Protein AF-A0A833W3N9-F1 (afdb_monomer_lite)

Foldseek 3Di:
DDPVVQFDPVRVPDDDDPLVVVVVVVVVDPPDDDPDDPKDDLVPPPDQKDWDADPVGDIDIAGDPRVSLVPTDDPQQDDVVVQVVVVVVCCVPPNDPDPPDGHGDDPDDVRVVVVVCNGRDDPPDDDDDD

Structure (mmCIF, N/CA/C/O backbone):
data_AF-A0A833W3N9-F1
#
_entry.id   AF-A0A833W3N9-F1
#
loop_
_atom_site.group_PDB
_atom_site.id
_atom_site.type_symbol
_atom_site.label_atom_id
_atom_site.label_alt_id
_at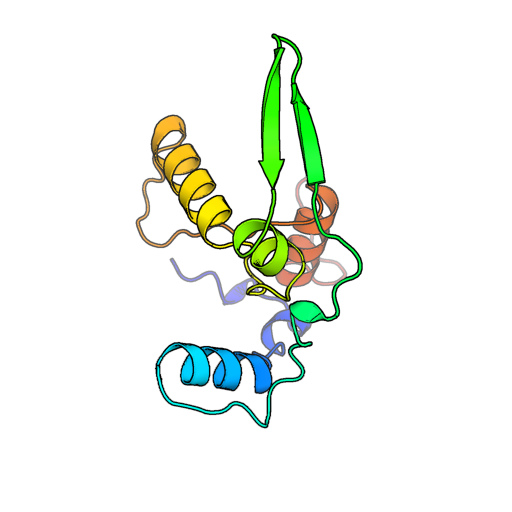om_site.label_comp_id
_atom_site.label_asym_id
_atom_site.label_entity_id
_atom_site.label_seq_id
_atom_site.pdbx_PDB_ins_code
_atom_site.Cartn_x
_atom_site.Cartn_y
_atom_site.Cartn_z
_atom_site.occupancy
_atom_site.B_iso_or_equiv
_atom_site.auth_seq_id
_atom_site.auth_comp_id
_atom_site.auth_asym_id
_atom_site.auth_atom_id
_atom_site.pdbx_PDB_model_num
ATOM 1 N N . MET A 1 1 ? 1.085 4.730 -22.757 1.00 83.19 1 MET A N 1
ATOM 2 C CA . MET A 1 1 ? 2.409 4.326 -23.295 1.00 83.19 1 MET A CA 1
ATOM 3 C C . MET A 1 1 ? 2.657 2.894 -22.848 1.00 83.19 1 MET A C 1
ATOM 5 O O . MET A 1 1 ? 2.212 2.562 -21.758 1.00 83.19 1 MET A O 1
ATOM 9 N N . ASP A 1 2 ? 3.280 2.046 -23.665 1.00 89.38 2 ASP A N 1
ATOM 10 C CA . ASP A 1 2 ? 3.555 0.654 -23.283 1.00 89.38 2 ASP A CA 1
ATOM 11 C C . ASP A 1 2 ? 4.989 0.524 -22.748 1.00 89.38 2 ASP A C 1
ATOM 13 O O . ASP A 1 2 ? 5.946 0.787 -23.471 1.00 89.38 2 ASP A O 1
ATOM 17 N N . PHE A 1 3 ? 5.121 0.151 -21.473 1.00 91.44 3 PHE A N 1
ATOM 18 C CA . PHE A 1 3 ? 6.404 -0.070 -20.797 1.00 91.44 3 PHE A CA 1
ATOM 19 C C . PHE A 1 3 ? 6.684 -1.555 -20.522 1.00 91.44 3 PHE A C 1
ATOM 21 O O . PHE A 1 3 ? 7.633 -1.883 -19.812 1.00 91.44 3 PHE A O 1
ATOM 28 N N . THR A 1 4 ? 5.873 -2.472 -21.058 1.00 92.94 4 THR A N 1
ATOM 29 C CA . THR A 1 4 ? 5.992 -3.913 -20.776 1.00 92.94 4 THR A CA 1
ATOM 30 C C . THR A 1 4 ? 7.335 -4.500 -21.201 1.00 92.94 4 THR A C 1
ATOM 32 O O . THR A 1 4 ? 7.804 -5.452 -20.582 1.00 92.94 4 THR A O 1
ATOM 35 N N . THR A 1 5 ? 7.999 -3.895 -22.187 1.00 94.00 5 THR A N 1
ATOM 36 C CA . THR A 1 5 ? 9.342 -4.278 -22.645 1.00 94.00 5 THR A CA 1
ATOM 37 C C . THR A 1 5 ? 10.427 -4.096 -21.586 1.00 94.00 5 THR A C 1
ATOM 39 O O . THR A 1 5 ? 11.470 -4.730 -21.695 1.00 94.00 5 THR A O 1
ATOM 42 N N . PHE A 1 6 ? 10.200 -3.244 -20.579 1.00 95.00 6 PHE A N 1
ATOM 43 C CA . PHE A 1 6 ? 11.142 -3.002 -19.480 1.00 95.00 6 PHE A CA 1
ATOM 44 C C . PHE A 1 6 ? 10.895 -3.905 -18.268 1.00 95.00 6 PHE A C 1
ATOM 46 O O . PHE A 1 6 ? 11.649 -3.846 -17.306 1.00 95.00 6 PHE A O 1
ATOM 53 N N . ILE A 1 7 ? 9.839 -4.726 -18.277 1.00 97.06 7 ILE A N 1
ATOM 54 C CA . ILE A 1 7 ? 9.537 -5.614 -17.153 1.00 97.06 7 ILE A CA 1
ATOM 55 C C . ILE A 1 7 ? 10.485 -6.818 -17.178 1.00 97.06 7 ILE A C 1
ATOM 57 O O . ILE A 1 7 ? 10.579 -7.529 -18.180 1.00 97.06 7 ILE A O 1
ATOM 61 N N . THR A 1 8 ? 11.132 -7.097 -16.046 1.00 97.88 8 THR A N 1
ATOM 62 C CA . THR A 1 8 ? 12.071 -8.218 -15.898 1.00 97.88 8 THR A CA 1
ATOM 63 C C . THR A 1 8 ? 11.412 -9.576 -16.136 1.00 97.88 8 THR A C 1
ATOM 65 O O . THR A 1 8 ? 10.194 -9.778 -15.996 1.00 97.88 8 THR A O 1
ATOM 68 N N . LYS A 1 9 ? 12.231 -10.592 -16.426 1.00 96.19 9 LYS A N 1
ATOM 69 C CA . LYS A 1 9 ? 11.759 -11.979 -16.557 1.00 96.19 9 LYS A CA 1
ATOM 70 C C . LYS A 1 9 ? 11.127 -12.478 -15.262 1.00 96.19 9 LYS A C 1
ATOM 72 O O . LYS A 1 9 ? 10.226 -13.311 -15.309 1.00 96.19 9 LYS A O 1
ATOM 77 N N . ILE A 1 10 ? 11.620 -12.040 -14.104 1.00 95.12 10 ILE A N 1
ATOM 78 C CA . ILE A 1 10 ? 11.073 -12.442 -12.802 1.00 95.12 10 ILE A CA 1
ATOM 79 C C . ILE A 1 10 ? 9.709 -11.791 -12.582 1.00 95.12 10 ILE A C 1
ATOM 81 O O . ILE A 1 10 ? 8.747 -12.499 -12.273 1.00 95.12 10 ILE A O 1
ATOM 85 N N . ALA A 1 11 ? 9.601 -10.477 -12.787 1.00 96.62 11 ALA A N 1
ATOM 86 C CA . ALA A 1 11 ? 8.356 -9.752 -12.573 1.00 96.62 11 ALA A CA 1
ATOM 87 C C . ALA A 1 11 ? 7.248 -10.196 -13.539 1.00 96.62 11 ALA A C 1
ATOM 89 O O . ALA A 1 11 ? 6.122 -10.430 -13.099 1.00 96.62 11 ALA A O 1
ATOM 90 N N . SER A 1 12 ? 7.571 -10.433 -14.814 1.00 96.31 12 SER A N 1
ATOM 91 C CA . SER A 1 12 ? 6.608 -10.909 -15.825 1.00 96.31 12 SER A CA 1
ATOM 92 C C . SER A 1 12 ? 6.001 -12.286 -15.522 1.00 96.31 12 SER A C 1
ATOM 94 O O . SER A 1 12 ? 4.914 -12.604 -16.002 1.00 96.31 12 SER A O 1
ATOM 96 N N . ARG A 1 13 ? 6.654 -13.111 -14.691 1.00 96.38 13 ARG A N 1
ATOM 97 C CA . ARG A 1 13 ? 6.111 -14.411 -14.255 1.00 96.38 13 ARG A CA 1
ATOM 98 C C . ARG A 1 13 ? 5.162 -14.311 -13.062 1.00 96.38 13 ARG A C 1
ATOM 100 O O . ARG A 1 13 ? 4.498 -15.302 -12.745 1.00 96.38 13 ARG A O 1
ATOM 107 N N . ARG A 1 14 ? 5.099 -13.167 -12.373 1.00 95.00 14 ARG A N 1
ATOM 108 C CA . ARG A 1 14 ? 4.224 -12.982 -11.206 1.00 95.00 14 ARG A CA 1
ATOM 109 C C . ARG A 1 14 ? 2.759 -13.040 -11.656 1.00 95.00 14 ARG A C 1
ATOM 111 O O . ARG A 1 14 ? 2.371 -12.441 -12.652 1.00 95.00 14 ARG A O 1
ATOM 118 N N . LYS A 1 15 ? 1.931 -13.769 -10.905 1.00 93.75 15 LYS A N 1
ATOM 119 C CA . LYS A 1 15 ? 0.485 -13.896 -11.145 1.00 93.75 15 LYS A CA 1
ATOM 120 C C . LYS A 1 15 ? -0.286 -13.467 -9.908 1.00 93.75 15 LYS A C 1
ATOM 122 O O . LYS A 1 15 ? 0.177 -13.660 -8.784 1.00 93.75 15 LYS A O 1
ATOM 127 N N . SER A 1 16 ? -1.479 -12.915 -10.105 1.00 90.31 16 SER A N 1
ATOM 128 C CA . SER A 1 16 ? -2.379 -12.605 -8.995 1.00 90.31 16 SER A CA 1
ATOM 129 C C . SER A 1 16 ? -2.752 -13.878 -8.232 1.00 90.31 16 SER A C 1
ATOM 131 O O . SER A 1 16 ? -3.056 -14.910 -8.829 1.00 90.31 16 SER A O 1
ATOM 133 N N . GLY A 1 17 ? -2.756 -13.802 -6.901 1.00 89.44 17 GLY A N 1
ATOM 134 C CA . GLY A 1 17 ? -3.162 -14.927 -6.061 1.00 89.44 17 GLY A CA 1
ATOM 135 C C . GLY A 1 17 ? -4.650 -15.242 -6.221 1.00 89.44 17 GLY A C 1
ATOM 136 O O . GLY A 1 17 ? -5.490 -14.344 -6.150 1.00 89.44 17 GLY A O 1
ATOM 137 N N . ILE A 1 18 ? -4.993 -16.522 -6.375 1.00 91.06 18 ILE A N 1
ATOM 138 C CA . ILE A 1 18 ? -6.381 -16.967 -6.582 1.00 91.06 18 ILE A CA 1
ATOM 139 C C . ILE A 1 18 ? -7.320 -16.526 -5.448 1.00 91.06 18 ILE A C 1
ATOM 141 O O . ILE A 1 18 ? -8.424 -16.052 -5.711 1.00 91.06 18 ILE A O 1
ATOM 145 N N . LEU A 1 19 ? -6.848 -16.550 -4.198 1.00 90.88 19 LEU A N 1
ATOM 146 C CA . LEU A 1 19 ? -7.614 -16.102 -3.031 1.00 90.88 19 LEU A CA 1
ATOM 147 C C . LEU A 1 19 ? -7.984 -14.614 -3.104 1.00 90.88 19 LEU A C 1
ATOM 149 O O . LEU A 1 19 ? -9.051 -14.224 -2.647 1.00 90.88 19 LEU A O 1
ATOM 153 N N . ARG A 1 20 ? -7.160 -13.770 -3.743 1.00 88.06 20 ARG A N 1
ATOM 154 C CA . ARG A 1 20 ? -7.505 -12.353 -3.958 1.00 88.06 20 ARG A CA 1
ATOM 155 C C . ARG A 1 20 ? -8.669 -12.203 -4.930 1.00 88.06 20 ARG A C 1
ATOM 157 O O . ARG A 1 20 ? -9.537 -11.362 -4.709 1.00 88.06 20 ARG A O 1
ATOM 164 N N . SER A 1 21 ? -8.722 -13.045 -5.963 1.00 87.62 21 SER A N 1
ATOM 165 C CA . SER A 1 21 ? -9.861 -13.069 -6.885 1.00 87.62 21 SER A CA 1
ATOM 166 C C . SER A 1 21 ? -11.151 -13.500 -6.175 1.00 87.62 21 SER A C 1
ATOM 168 O O . SER A 1 21 ? -12.206 -12.914 -6.408 1.00 87.62 21 SER A O 1
ATOM 170 N N . TYR A 1 22 ? -11.062 -14.461 -5.250 1.00 89.69 22 TYR A N 1
ATOM 171 C CA . TYR A 1 22 ? -12.205 -14.924 -4.461 1.00 89.69 22 TYR A CA 1
ATOM 172 C C . TYR A 1 22 ? -12.655 -13.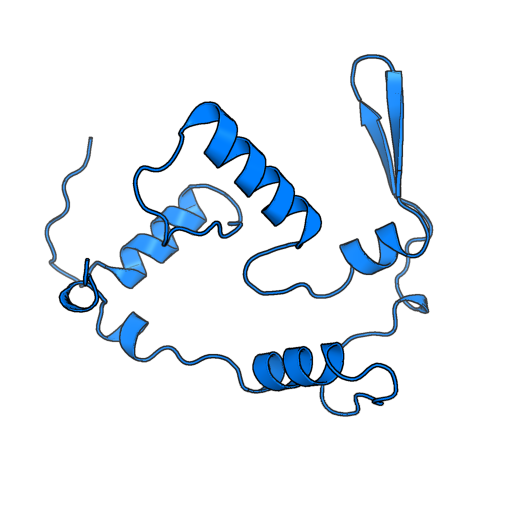892 -3.433 1.00 89.69 22 TYR A C 1
ATOM 174 O O . TYR A 1 22 ? -13.852 -13.661 -3.305 1.00 89.69 22 TYR A O 1
ATOM 182 N N . ALA A 1 23 ? -11.724 -13.222 -2.752 1.00 88.25 23 ALA A N 1
ATOM 183 C CA . ALA A 1 23 ? -12.033 -12.115 -1.851 1.00 88.25 23 ALA A CA 1
ATOM 184 C C . ALA A 1 23 ? -12.776 -10.977 -2.570 1.00 88.25 23 ALA A C 1
ATOM 186 O O . ALA A 1 23 ? -13.758 -10.464 -2.039 1.00 88.25 23 ALA A O 1
ATOM 187 N N . LYS A 1 24 ? -12.371 -10.632 -3.802 1.00 87.19 24 LYS A N 1
ATOM 188 C CA . LYS A 1 24 ? -13.087 -9.644 -4.623 1.00 87.19 24 LYS A CA 1
ATOM 189 C C . LYS A 1 24 ? -14.512 -10.101 -4.947 1.00 87.19 24 LYS A C 1
ATOM 191 O O . LYS A 1 24 ? -15.455 -9.370 -4.669 1.00 87.19 24 LYS A O 1
ATOM 196 N N . LYS A 1 25 ? -14.674 -11.324 -5.464 1.00 87.25 25 LYS A N 1
ATOM 197 C CA . LYS A 1 25 ? -16.003 -11.887 -5.766 1.00 87.25 25 LYS A CA 1
ATOM 198 C C . LYS A 1 25 ? -16.897 -11.936 -4.530 1.00 87.25 25 LYS A C 1
ATOM 200 O O . LYS A 1 25 ? -18.077 -11.630 -4.620 1.00 87.25 25 LYS A O 1
ATOM 205 N N . PHE A 1 26 ? -16.344 -12.297 -3.375 1.00 87.75 26 PHE A N 1
ATOM 206 C CA . PHE A 1 26 ? -17.072 -12.294 -2.111 1.00 87.75 26 PHE A CA 1
ATOM 207 C C . PHE A 1 26 ? -17.564 -10.888 -1.744 1.00 87.75 26 PHE A C 1
ATOM 209 O O . PHE A 1 26 ? -18.744 -10.721 -1.455 1.00 87.75 26 PHE A O 1
ATOM 216 N N . ALA A 1 27 ? -16.699 -9.872 -1.831 1.00 85.19 27 ALA A N 1
ATOM 217 C CA . ALA A 1 27 ? -17.067 -8.485 -1.536 1.00 85.19 27 ALA A CA 1
ATOM 218 C C . ALA A 1 27 ? -18.184 -7.938 -2.451 1.00 85.19 27 ALA A C 1
ATOM 220 O O . ALA A 1 27 ? -18.930 -7.049 -2.047 1.00 85.19 27 ALA A O 1
ATOM 221 N N . GLU A 1 28 ? -18.326 -8.478 -3.664 1.00 88.94 28 GLU A N 1
ATOM 222 C CA . GLU A 1 28 ? -19.389 -8.116 -4.613 1.00 88.94 28 GLU A CA 1
ATOM 223 C C . GLU A 1 28 ? -20.762 -8.736 -4.258 1.00 88.94 28 GLU A C 1
ATOM 225 O O . GLU A 1 28 ? -21.789 -8.259 -4.741 1.00 88.94 28 GLU A O 1
ATOM 230 N N . HIS A 1 29 ? -20.821 -9.757 -3.389 1.00 90.00 29 HIS A N 1
ATOM 231 C CA . HIS A 1 29 ? -22.049 -10.499 -3.068 1.00 90.00 29 HIS A CA 1
ATOM 232 C C . HIS A 1 29 ? -22.437 -10.361 -1.587 1.00 90.00 29 HIS A C 1
ATOM 234 O O . HIS A 1 29 ? -21.951 -11.092 -0.728 1.00 90.00 29 HIS A O 1
ATOM 240 N N . LYS A 1 30 ? -23.398 -9.476 -1.289 1.00 82.94 30 LYS A N 1
ATOM 241 C CA . LYS A 1 30 ? -23.793 -9.100 0.088 1.00 82.94 30 LYS A CA 1
ATOM 242 C C . LYS A 1 30 ? -24.254 -10.251 0.998 1.00 82.94 30 LYS A C 1
ATOM 244 O O . LYS A 1 30 ? -24.105 -10.140 2.207 1.00 82.94 30 LYS A O 1
ATOM 249 N N . ASN A 1 31 ? -24.800 -11.330 0.433 1.00 89.50 31 ASN A N 1
ATOM 250 C CA . ASN A 1 31 ? -25.346 -12.468 1.192 1.00 89.50 31 ASN A CA 1
ATOM 251 C C . ASN A 1 31 ? -24.486 -13.736 1.076 1.00 89.50 31 ASN A C 1
ATOM 253 O O . ASN A 1 31 ? -24.923 -14.817 1.468 1.00 89.50 31 ASN A O 1
ATOM 257 N N . ALA A 1 32 ? -23.294 -13.641 0.483 1.00 88.00 32 ALA A N 1
ATOM 258 C CA . ALA A 1 32 ? -22.401 -14.784 0.387 1.00 88.00 32 ALA A CA 1
ATOM 259 C C . ALA A 1 32 ? -21.812 -15.126 1.764 1.00 88.00 32 ALA A C 1
ATOM 261 O O . ALA A 1 32 ? -21.570 -14.246 2.587 1.00 88.00 32 ALA A O 1
ATOM 262 N N . ILE A 1 33 ? -21.523 -16.407 1.991 1.00 87.62 33 ILE A N 1
ATOM 263 C CA . ILE A 1 33 ? -20.717 -16.874 3.122 1.00 87.62 33 ILE A CA 1
ATOM 264 C C . ILE A 1 33 ? -19.371 -17.322 2.555 1.00 87.62 33 ILE A C 1
ATOM 266 O O . ILE A 1 33 ? -19.310 -18.207 1.701 1.00 87.62 33 ILE A O 1
ATOM 270 N N . SER A 1 34 ? -18.281 -16.700 3.004 1.00 85.25 34 SER A N 1
ATOM 271 C CA . SER A 1 34 ? -16.936 -17.100 2.591 1.00 85.25 34 SER A CA 1
ATOM 272 C C . SER A 1 34 ? -16.456 -18.277 3.436 1.00 85.25 34 SER A C 1
ATOM 274 O O . SER A 1 34 ? -16.101 -18.095 4.595 1.00 85.25 34 SER A O 1
ATOM 276 N N . LEU A 1 35 ? -16.362 -19.459 2.824 1.00 89.75 35 LEU A N 1
ATOM 277 C CA . LEU A 1 35 ? -15.687 -20.636 3.398 1.00 89.75 35 LEU A CA 1
ATOM 278 C C . LEU A 1 35 ? -14.267 -20.843 2.841 1.00 89.75 35 LEU A C 1
ATOM 280 O O . LEU A 1 35 ? -13.594 -21.803 3.196 1.00 89.75 35 LEU A O 1
ATOM 284 N N . ALA A 1 36 ? -13.824 -19.965 1.936 1.00 86.06 36 ALA A N 1
ATOM 285 C CA . ALA A 1 36 ? -12.551 -20.101 1.227 1.00 86.06 36 ALA A CA 1
ATOM 286 C C . ALA A 1 36 ? -11.457 -19.167 1.763 1.00 86.06 36 ALA A C 1
ATOM 288 O O . ALA A 1 36 ? -10.291 -19.550 1.824 1.00 86.06 36 ALA A O 1
ATOM 289 N N . ASN A 1 37 ? -11.809 -17.927 2.117 1.00 81.69 37 ASN A N 1
ATOM 290 C CA . ASN A 1 37 ? -10.825 -16.945 2.566 1.00 81.69 37 ASN A CA 1
ATOM 291 C C . ASN A 1 37 ? -10.514 -17.134 4.054 1.00 81.69 37 ASN A C 1
ATOM 293 O O . ASN A 1 37 ? -11.425 -17.206 4.873 1.00 81.69 37 ASN A O 1
ATOM 297 N N . GLY A 1 38 ? -9.230 -17.133 4.411 1.00 87.50 38 GLY A N 1
ATOM 298 C CA . GLY A 1 38 ? -8.762 -17.207 5.799 1.00 87.50 38 GLY A CA 1
ATOM 299 C C . GLY A 1 38 ? -8.805 -15.864 6.531 1.00 87.50 38 GLY A C 1
ATOM 300 O O . GLY A 1 38 ? -7.795 -15.462 7.098 1.00 87.50 38 GLY A O 1
ATOM 301 N N . MET A 1 39 ? -9.926 -15.137 6.470 1.00 89.19 39 MET A N 1
ATOM 302 C CA . MET A 1 39 ? -10.098 -13.880 7.211 1.00 89.19 39 MET A CA 1
ATOM 303 C C . MET A 1 39 ? -10.519 -14.188 8.655 1.00 89.19 39 MET A C 1
ATOM 305 O O . MET A 1 39 ? -11.588 -14.770 8.846 1.00 89.19 39 MET A O 1
ATOM 309 N N . PRO A 1 40 ? -9.723 -13.817 9.675 1.00 93.19 40 PRO A N 1
ATOM 310 C CA . PRO A 1 40 ? -10.093 -14.056 11.066 1.00 93.19 40 PRO A CA 1
ATOM 311 C C . PRO A 1 40 ? -11.345 -13.270 11.466 1.00 93.19 40 PRO A C 1
ATOM 313 O O . PRO A 1 40 ? -11.608 -12.192 10.927 1.00 93.19 40 PRO A O 1
ATOM 316 N N . ASN A 1 41 ? -12.089 -13.785 12.446 1.00 92.94 41 ASN A N 1
ATOM 317 C CA . ASN A 1 41 ? -13.226 -13.075 13.024 1.00 92.94 41 ASN A CA 1
ATOM 318 C C . ASN A 1 41 ? -12.735 -11.852 13.817 1.00 92.94 41 ASN A C 1
ATOM 320 O O . ASN A 1 41 ? -11.945 -11.987 14.745 1.00 92.94 41 ASN A O 1
ATOM 324 N N . ALA A 1 42 ? -13.234 -10.661 13.485 1.00 93.69 42 ALA A N 1
ATOM 325 C CA . ALA A 1 42 ? -12.811 -9.426 14.137 1.00 93.69 42 ALA A CA 1
ATOM 326 C C . ALA A 1 42 ? -13.099 -9.393 15.649 1.00 93.69 42 ALA A C 1
ATOM 328 O O . ALA A 1 42 ? -12.367 -8.741 16.388 1.00 93.69 42 ALA A O 1
ATOM 329 N N . THR A 1 43 ? -14.098 -10.141 16.137 1.00 94.81 43 THR A N 1
ATOM 330 C CA . THR A 1 43 ? -14.401 -10.214 17.578 1.00 94.81 43 THR A CA 1
ATOM 331 C C . THR A 1 43 ? -13.319 -10.930 18.386 1.00 94.81 43 THR A C 1
ATOM 333 O O . THR A 1 43 ? -13.365 -10.905 19.611 1.00 94.81 43 THR A O 1
ATOM 336 N N . THR A 1 44 ? -12.372 -11.611 17.732 1.00 96.44 44 THR A N 1
ATOM 337 C CA . THR A 1 44 ? -11.243 -12.267 18.407 1.00 96.44 44 THR A CA 1
ATOM 338 C C . THR A 1 44 ? -10.000 -11.382 18.461 1.00 96.44 44 THR A C 1
ATOM 340 O O . THR A 1 44 ? -8.972 -11.816 18.976 1.00 96.44 44 THR A O 1
ATOM 343 N N . PHE A 1 45 ? -10.039 -10.173 17.895 1.00 97.19 45 PHE A N 1
ATOM 344 C CA . PHE A 1 45 ? -8.921 -9.239 17.986 1.00 97.19 45 PHE A CA 1
ATOM 345 C C . PHE A 1 45 ? -8.792 -8.718 19.427 1.00 97.19 45 PHE A C 1
ATOM 347 O O . PHE A 1 45 ? -9.788 -8.291 20.004 1.00 97.19 45 PHE A O 1
ATOM 354 N N . PRO A 1 46 ? -7.589 -8.724 20.033 1.00 97.06 46 PRO A N 1
ATOM 355 C CA . PRO A 1 46 ? -7.418 -8.463 21.465 1.00 97.06 46 PRO A CA 1
ATOM 356 C C . PRO A 1 46 ? -7.357 -6.961 21.811 1.00 97.06 46 PRO A C 1
ATOM 358 O O . PRO A 1 46 ? -6.673 -6.571 22.755 1.00 97.06 46 PRO A O 1
ATOM 361 N N . PHE A 1 47 ? -8.033 -6.106 21.039 1.00 97.25 47 PHE A N 1
ATOM 362 C CA . PHE A 1 47 ? -8.011 -4.652 21.212 1.00 97.25 47 PHE A CA 1
ATOM 363 C C . PHE A 1 47 ? -9.425 -4.082 21.110 1.00 97.25 47 PHE A C 1
ATOM 365 O O . PHE A 1 47 ? -10.084 -4.245 20.087 1.00 97.25 47 PHE A O 1
ATOM 372 N N . GLU A 1 48 ? -9.856 -3.369 22.149 1.00 96.75 48 GLU A N 1
ATOM 373 C CA . GLU A 1 48 ? -11.130 -2.636 22.157 1.00 96.75 48 GLU A CA 1
ATOM 374 C C . GLU A 1 48 ? -10.975 -1.224 21.565 1.00 96.75 48 GLU A C 1
ATOM 376 O O . GLU A 1 48 ? -11.887 -0.682 20.941 1.00 96.75 48 GLU A O 1
ATOM 381 N N . GLU A 1 49 ? -9.797 -0.615 21.744 1.00 97.62 49 GLU A N 1
ATOM 382 C CA . GLU A 1 49 ? -9.561 0.786 21.413 1.00 97.62 49 GLU A CA 1
ATOM 383 C C . GLU A 1 49 ? -8.090 1.081 21.098 1.00 97.62 49 GLU A C 1
ATOM 385 O O . GLU A 1 49 ? -7.185 0.582 21.769 1.00 97.62 49 GLU A O 1
ATOM 390 N N . ILE A 1 50 ? -7.861 1.982 20.137 1.00 97.38 50 ILE A N 1
ATOM 391 C CA . ILE A 1 50 ? -6.588 2.695 19.966 1.00 97.38 50 ILE A CA 1
ATOM 392 C C . ILE A 1 50 ? -6.857 4.202 19.994 1.00 97.38 50 ILE A C 1
ATOM 394 O O . ILE A 1 50 ? -7.640 4.707 19.192 1.00 97.38 50 ILE A O 1
ATOM 398 N N . SER A 1 51 ? -6.174 4.930 20.878 1.00 97.25 51 SER A N 1
ATOM 399 C CA . SER A 1 51 ? -6.313 6.384 21.017 1.00 97.25 51 SER A CA 1
ATOM 400 C C . SER A 1 51 ? -4.995 7.110 20.752 1.00 97.25 51 SER A C 1
ATOM 402 O O . SER A 1 51 ? -3.942 6.728 21.260 1.00 97.25 51 SER A O 1
ATOM 404 N N . VAL A 1 52 ? -5.059 8.191 19.973 1.00 96.75 52 VAL A N 1
ATOM 405 C CA . VAL A 1 52 ? -3.921 9.038 19.596 1.00 96.75 52 VAL A CA 1
ATOM 406 C C . VAL A 1 52 ? -4.224 10.484 19.976 1.00 96.75 52 VAL A C 1
ATOM 408 O O . VAL A 1 52 ? -5.264 11.031 19.614 1.00 96.75 52 VAL A O 1
ATOM 411 N N . THR A 1 53 ? -3.300 11.123 20.696 1.00 97.69 53 THR A N 1
ATOM 412 C CA . THR A 1 53 ? -3.355 12.564 20.980 1.00 97.69 53 THR A CA 1
ATOM 413 C C . THR A 1 53 ? -2.269 13.273 20.185 1.00 97.69 53 THR A C 1
ATOM 415 O O . THR A 1 53 ? -1.081 13.029 20.383 1.00 97.69 53 THR A O 1
ATOM 418 N N . TYR A 1 54 ? -2.678 14.161 19.287 1.00 96.44 54 TYR A N 1
ATOM 419 C CA . TYR A 1 54 ? -1.774 14.967 18.477 1.00 96.44 54 TYR A CA 1
ATOM 420 C C . TYR A 1 54 ? -1.299 16.202 19.249 1.00 96.44 54 TYR A C 1
ATOM 422 O O . TYR A 1 54 ? -1.992 16.729 20.128 1.00 96.44 54 TYR A O 1
ATOM 430 N N . LYS A 1 55 ? -0.122 16.721 18.875 1.00 96.31 55 LYS A N 1
ATOM 431 C CA . LYS A 1 55 ? 0.306 18.063 19.294 1.00 96.31 55 LYS A CA 1
ATOM 432 C C . LYS A 1 55 ? -0.766 19.073 18.859 1.00 96.31 55 LYS A C 1
ATOM 434 O O . LYS A 1 55 ? -1.232 19.015 17.727 1.00 96.31 55 LYS A O 1
ATOM 439 N N . GLY A 1 56 ? -1.183 19.955 19.767 1.00 95.31 56 GLY A N 1
ATOM 440 C CA . GLY A 1 56 ? -2.348 20.833 19.568 1.00 95.31 56 GLY A CA 1
ATOM 441 C C . GLY A 1 56 ? -3.651 20.314 20.191 1.00 95.31 56 GLY A C 1
ATOM 442 O O . GLY A 1 56 ? -4.693 20.936 20.026 1.00 95.31 56 GLY A O 1
ATOM 443 N N . GLY A 1 57 ? -3.612 19.193 20.920 1.00 95.88 57 GLY A N 1
ATOM 444 C CA . GLY A 1 57 ? -4.716 18.737 21.775 1.00 95.88 57 GLY A CA 1
ATOM 445 C C . GLY A 1 57 ? -5.818 17.956 21.057 1.00 95.88 57 GLY A C 1
ATOM 446 O O . GLY A 1 57 ? -6.755 17.498 21.708 1.00 95.88 57 GLY A O 1
ATOM 447 N N . THR A 1 58 ? -5.701 17.757 19.742 1.00 97.44 58 THR A N 1
ATOM 448 C CA . THR A 1 58 ? -6.635 16.913 18.984 1.00 97.44 58 THR A CA 1
ATOM 449 C C . THR A 1 58 ? -6.506 15.464 19.441 1.00 97.44 58 THR A C 1
ATOM 451 O O . THR A 1 58 ? -5.407 14.907 19.445 1.00 97.44 58 THR A O 1
ATOM 454 N N . LYS A 1 59 ? -7.631 14.849 19.809 1.00 97.25 59 LYS A N 1
ATOM 455 C CA . LYS A 1 59 ? -7.711 13.446 20.226 1.00 97.25 59 LYS A CA 1
ATOM 456 C C . LYS A 1 59 ? -8.506 12.661 19.195 1.00 97.25 59 LYS A C 1
ATOM 458 O O . LYS A 1 59 ? -9.610 13.062 18.841 1.00 97.2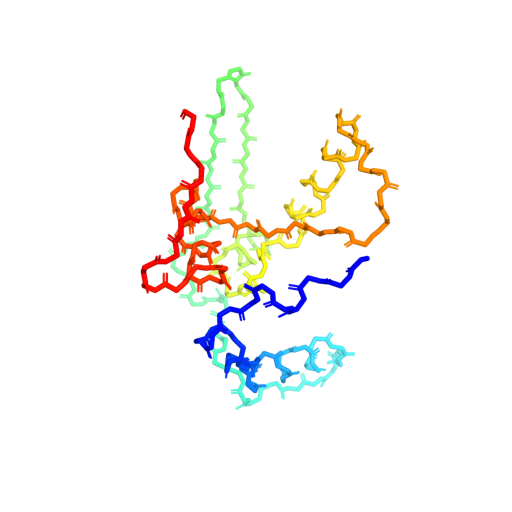5 59 LYS A O 1
ATOM 463 N N . VAL A 1 60 ? -7.947 11.550 18.736 1.00 95.88 60 VAL A N 1
ATOM 464 C CA . VAL A 1 60 ? -8.596 10.615 17.815 1.00 95.88 60 VAL A CA 1
ATOM 465 C C . VAL A 1 60 ? -8.643 9.254 18.482 1.00 95.88 60 VAL A C 1
ATOM 467 O O . VAL A 1 60 ? -7.661 8.824 19.084 1.00 95.88 60 VAL A O 1
ATOM 470 N N . LYS A 1 61 ? -9.788 8.589 18.373 1.00 96.50 61 LYS A N 1
ATOM 471 C CA . LYS A 1 61 ? -10.051 7.285 18.967 1.00 96.50 61 LYS A CA 1
ATOM 472 C C . LYS A 1 61 ? -10.596 6.356 17.886 1.00 96.50 61 LYS A C 1
ATOM 474 O O . LYS A 1 61 ? -11.535 6.718 17.186 1.00 96.50 61 LYS A O 1
ATOM 479 N N . LEU A 1 62 ? -9.981 5.188 17.750 1.00 95.50 62 LEU A N 1
ATOM 480 C CA . LEU A 1 62 ? -10.392 4.107 16.861 1.00 95.50 62 LEU A CA 1
ATOM 481 C C . LEU A 1 62 ? -11.055 3.020 17.704 1.00 95.50 62 LEU A C 1
ATOM 483 O O . LEU A 1 62 ? -10.413 2.455 18.589 1.00 95.50 62 LEU A O 1
ATOM 487 N N . THR A 1 63 ? -12.320 2.724 17.418 1.00 96.69 63 THR A N 1
ATOM 488 C CA . THR A 1 63 ? -13.109 1.673 18.081 1.00 96.69 63 THR A CA 1
ATOM 489 C C . THR A 1 63 ? -14.031 0.982 17.085 1.00 96.69 63 THR A C 1
ATOM 491 O O . THR A 1 63 ? -14.266 1.491 15.987 1.00 96.69 63 THR A O 1
ATOM 494 N N . GLY A 1 64 ? -14.589 -0.166 17.475 1.00 95.69 64 GLY A N 1
ATOM 495 C CA . GLY A 1 64 ? -15.595 -0.877 16.685 1.00 95.69 64 GLY A CA 1
ATOM 496 C C . GLY A 1 64 ? -15.126 -1.160 15.257 1.00 95.69 64 GLY A C 1
ATOM 497 O O . 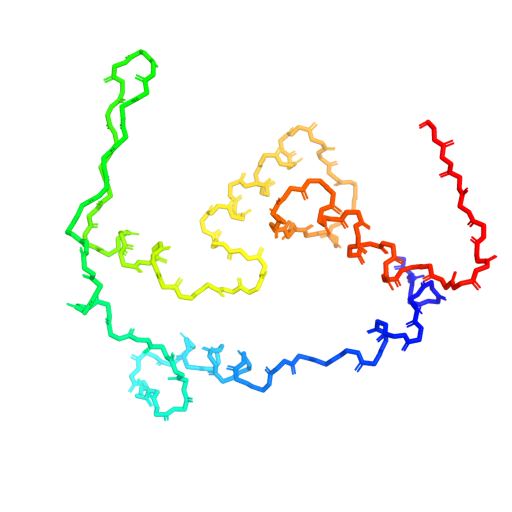GLY A 1 64 ? -14.011 -1.633 15.039 1.00 95.69 64 GLY A O 1
ATOM 498 N N . GLN A 1 65 ? -15.966 -0.843 14.268 1.00 93.62 65 GLN A N 1
ATOM 499 C CA . GLN A 1 65 ? -15.706 -1.194 12.871 1.00 93.62 65 GLN A CA 1
ATOM 500 C C . GLN A 1 65 ? -14.442 -0.541 12.290 1.00 93.62 65 GLN A C 1
ATOM 502 O O . GLN A 1 65 ? -13.767 -1.166 11.468 1.00 93.62 65 GLN A O 1
ATOM 507 N N . ASP A 1 66 ? -14.092 0.673 12.718 1.00 92.19 66 ASP A N 1
ATOM 508 C CA . ASP A 1 66 ? -12.884 1.356 12.240 1.00 92.19 66 ASP A CA 1
ATOM 509 C C . ASP A 1 66 ? -11.621 0.652 12.742 1.00 92.19 66 ASP A C 1
ATOM 511 O O . ASP A 1 66 ? -10.677 0.428 11.979 1.00 92.19 66 ASP A O 1
ATOM 515 N N . LEU A 1 67 ? -11.628 0.218 14.007 1.00 95.50 67 LEU A N 1
ATOM 516 C CA . LEU A 1 67 ? -10.545 -0.578 14.577 1.00 95.50 67 LEU A CA 1
ATOM 517 C C . LEU A 1 67 ? -10.472 -1.960 13.913 1.00 95.50 67 LEU A C 1
ATOM 519 O O . LEU A 1 67 ? -9.400 -2.378 13.480 1.00 95.50 67 LEU A O 1
ATOM 523 N N . PHE A 1 68 ? -11.611 -2.637 13.745 1.00 95.38 68 PHE A N 1
ATOM 524 C CA . PHE A 1 68 ? -11.674 -3.950 13.095 1.00 95.38 68 PHE A CA 1
ATOM 525 C C . PHE A 1 68 ? -11.132 -3.917 11.668 1.00 95.38 68 PHE A C 1
ATOM 527 O O . PHE A 1 68 ? -10.339 -4.776 11.289 1.00 95.38 68 PHE A O 1
ATOM 534 N N . SER A 1 69 ? -11.516 -2.909 10.886 1.00 93.00 69 SER A N 1
ATOM 535 C CA . SER A 1 69 ? -11.050 -2.752 9.504 1.00 93.00 69 SER A CA 1
ATOM 536 C C . SER A 1 69 ? -9.552 -2.445 9.436 1.00 93.00 69 SER A C 1
ATOM 538 O O . SER A 1 69 ? -8.891 -2.859 8.489 1.00 93.00 69 SER A O 1
ATOM 540 N N . SER A 1 70 ? -9.014 -1.761 10.450 1.00 93.19 70 SER A N 1
ATOM 541 C CA . SER A 1 70 ? -7.588 -1.423 10.545 1.00 93.19 70 SER A CA 1
ATOM 542 C C . SER A 1 70 ? -6.711 -2.622 10.923 1.00 93.19 70 SER A C 1
ATOM 544 O O . SER A 1 70 ? -5.552 -2.680 10.522 1.00 93.19 70 SER A O 1
ATOM 546 N N . LEU A 1 71 ? -7.252 -3.574 11.689 1.00 95.56 71 LEU A N 1
ATOM 547 C CA . LEU A 1 71 ? -6.545 -4.782 12.135 1.00 95.56 71 LEU A CA 1
ATOM 548 C C . LEU A 1 71 ? -6.711 -5.975 11.178 1.00 95.56 71 LEU A C 1
ATOM 550 O O . LEU A 1 71 ? -5.988 -6.964 11.285 1.00 95.56 71 LEU A O 1
ATOM 554 N N . GLN A 1 72 ? -7.665 -5.898 10.249 1.00 94.75 72 GLN A N 1
ATOM 555 C CA . GLN A 1 72 ? -7.954 -6.950 9.280 1.00 94.75 72 GLN A CA 1
ATOM 556 C C . GLN A 1 72 ? -7.063 -6.848 8.030 1.00 94.75 72 GLN A C 1
ATOM 558 O O . GLN A 1 72 ? -6.553 -5.787 7.671 1.00 94.75 72 GLN A O 1
ATOM 563 N N . TYR A 1 73 ? -6.918 -7.961 7.307 1.00 92.25 73 TYR A N 1
ATOM 564 C CA . TYR A 1 73 ? -6.289 -7.968 5.991 1.00 92.25 73 TYR A CA 1
ATOM 565 C C . TYR A 1 73 ? -6.957 -6.986 5.018 1.00 92.25 73 TYR A C 1
ATOM 567 O O . TYR A 1 73 ? -8.168 -7.014 4.801 1.00 92.25 73 TYR A O 1
ATOM 575 N N . ALA A 1 74 ? -6.128 -6.185 4.351 1.00 89.81 74 ALA A N 1
ATOM 576 C CA . ALA A 1 74 ? -6.529 -5.219 3.335 1.00 89.81 74 ALA A CA 1
ATOM 577 C C . ALA A 1 74 ? -6.111 -5.673 1.918 1.00 89.81 74 ALA A C 1
ATOM 579 O O . ALA A 1 74 ? -5.317 -6.618 1.762 1.00 89.81 74 ALA A O 1
ATOM 580 N N . PRO A 1 75 ? -6.623 -5.030 0.850 1.00 90.25 75 PRO A N 1
ATOM 581 C CA . PRO A 1 75 ? -6.067 -5.163 -0.495 1.00 90.25 75 PRO A CA 1
ATOM 582 C C . PRO A 1 75 ? -4.554 -4.923 -0.507 1.00 90.25 75 PRO A C 1
ATOM 584 O O . PRO A 1 75 ? -4.049 -4.088 0.235 1.00 90.25 75 PRO A O 1
ATOM 587 N N . SER A 1 76 ? -3.826 -5.622 -1.383 1.00 91.62 76 SER A N 1
ATOM 588 C CA . SER A 1 76 ? -2.364 -5.475 -1.494 1.00 91.62 76 SER A CA 1
ATOM 589 C C . SER A 1 76 ? -1.912 -4.052 -1.831 1.00 91.62 76 SER A C 1
ATOM 591 O O . SER A 1 76 ? -0.776 -3.699 -1.546 1.00 91.62 76 SER A O 1
ATOM 593 N N . GLN A 1 77 ? -2.793 -3.249 -2.431 1.00 93.62 77 GLN A N 1
ATOM 594 C CA . GLN A 1 77 ? -2.533 -1.849 -2.746 1.00 93.62 77 GLN A CA 1
ATOM 595 C C . GLN A 1 77 ? -2.484 -0.958 -1.494 1.00 93.62 77 GLN A C 1
ATOM 597 O O . GLN A 1 77 ? -1.791 0.056 -1.493 1.00 93.62 77 GLN A O 1
ATOM 602 N N . GLY A 1 78 ? -3.220 -1.325 -0.438 1.00 93.75 78 GLY A N 1
ATOM 603 C CA . GLY A 1 78 ? -3.352 -0.545 0.788 1.00 93.75 78 GLY A CA 1
ATOM 604 C C . GLY A 1 78 ? -4.793 -0.412 1.289 1.00 93.75 78 GLY A C 1
ATOM 605 O O . GLY A 1 78 ? -5.740 -0.963 0.724 1.00 93.75 78 GLY A O 1
ATOM 606 N N . TYR A 1 79 ? -4.952 0.349 2.372 1.00 93.56 79 TYR A N 1
ATOM 607 C CA . TYR A 1 79 ? -6.250 0.681 2.957 1.00 93.56 79 TYR A CA 1
ATOM 608 C C . TYR A 1 79 ? -7.008 1.683 2.070 1.00 93.56 79 TYR A C 1
ATOM 610 O O . TYR A 1 79 ? -6.504 2.771 1.789 1.00 93.56 79 TYR A O 1
ATOM 618 N N . LEU A 1 80 ? -8.221 1.330 1.630 1.00 92.75 80 LEU A N 1
ATOM 619 C CA . LEU A 1 80 ? -8.951 2.074 0.590 1.00 92.75 80 LEU A CA 1
ATOM 620 C C . LEU A 1 80 ? -9.225 3.551 0.938 1.00 92.75 80 LEU A C 1
ATOM 622 O O . LEU A 1 80 ? -8.976 4.400 0.080 1.00 92.75 80 LEU A O 1
ATOM 626 N N . PRO A 1 81 ? -9.676 3.912 2.158 1.00 94.12 81 PRO A N 1
ATOM 627 C CA . PRO A 1 81 ? -9.859 5.319 2.519 1.00 94.12 81 PRO A CA 1
ATOM 628 C C . PRO A 1 81 ? -8.561 6.129 2.464 1.00 94.12 81 PRO A C 1
ATOM 630 O O . PRO A 1 81 ? -8.571 7.276 2.016 1.00 94.12 81 PRO A O 1
ATOM 633 N N . LEU A 1 82 ? -7.434 5.527 2.858 1.00 95.44 82 LEU A N 1
ATOM 634 C CA . LEU A 1 82 ? -6.131 6.181 2.772 1.00 95.44 82 LEU A CA 1
ATOM 635 C C . LEU A 1 82 ? -5.690 6.336 1.312 1.00 95.44 82 LEU A C 1
ATOM 637 O O . LEU A 1 82 ? -5.266 7.419 0.927 1.00 95.44 82 LEU A O 1
ATOM 641 N N . LEU A 1 83 ? -5.860 5.307 0.478 1.00 96.44 83 LEU A N 1
ATOM 642 C CA . LEU A 1 83 ? -5.574 5.382 -0.960 1.00 96.44 83 LEU A CA 1
ATOM 643 C C . LEU A 1 83 ? -6.365 6.498 -1.647 1.00 96.44 83 LEU A C 1
ATOM 645 O O . LEU A 1 83 ? -5.785 7.285 -2.394 1.00 96.44 83 LEU A O 1
ATOM 649 N N . LYS A 1 84 ? -7.665 6.621 -1.343 1.00 96.69 84 LYS A N 1
ATOM 650 C CA . LYS A 1 84 ? -8.492 7.730 -1.831 1.00 96.69 84 LYS A CA 1
ATOM 651 C C . LYS A 1 84 ? -7.891 9.074 -1.423 1.00 96.69 84 LYS A C 1
ATOM 653 O O . LYS A 1 84 ? -7.747 9.958 -2.264 1.00 96.69 84 LYS A O 1
ATOM 658 N N . LYS A 1 85 ? -7.487 9.216 -0.156 1.00 97.81 85 LYS A N 1
ATOM 659 C CA . LYS A 1 85 ? -6.922 10.477 0.330 1.00 97.81 85 LYS A CA 1
ATOM 660 C C . LYS A 1 85 ? -5.581 10.819 -0.320 1.00 97.81 85 LYS A C 1
ATOM 662 O O . LYS A 1 85 ? -5.336 11.979 -0.640 1.00 97.81 85 LYS A O 1
ATOM 667 N N . MET A 1 86 ? -4.739 9.816 -0.554 1.00 97.38 86 MET A N 1
ATOM 668 C CA . MET A 1 86 ? -3.474 9.993 -1.267 1.00 97.38 86 MET A CA 1
ATOM 669 C C . MET A 1 86 ? -3.699 10.379 -2.732 1.00 97.38 86 MET A C 1
ATOM 671 O O . MET A 1 86 ? -2.952 11.199 -3.262 1.00 97.38 86 MET A O 1
ATOM 675 N N . ARG A 1 87 ? -4.747 9.849 -3.376 1.00 96.25 87 ARG A N 1
ATOM 676 C CA . ARG A 1 87 ? -5.115 10.214 -4.752 1.00 96.25 87 ARG A CA 1
ATOM 677 C C . ARG A 1 87 ? -5.543 11.676 -4.836 1.00 96.25 87 ARG A C 1
ATOM 679 O O . ARG A 1 87 ? -4.986 12.411 -5.642 1.00 96.25 87 ARG A O 1
ATOM 686 N N . GLU A 1 88 ? -6.418 12.118 -3.932 1.00 97.12 88 GLU A N 1
ATOM 687 C CA . GLU A 1 88 ? -6.805 13.534 -3.809 1.00 97.12 88 GLU A CA 1
ATOM 688 C C . GLU A 1 88 ? -5.581 14.442 -3.595 1.00 97.12 88 GLU A C 1
ATOM 690 O O . GLU A 1 88 ? -5.476 15.510 -4.195 1.00 97.12 88 GLU A O 1
ATOM 695 N N . PHE A 1 89 ? -4.633 14.018 -2.751 1.00 97.44 89 PHE A N 1
ATOM 696 C CA . PHE A 1 89 ? -3.398 14.762 -2.502 1.00 97.44 89 PHE A CA 1
ATOM 697 C C . PHE A 1 89 ? -2.538 14.889 -3.769 1.00 97.44 89 PHE A C 1
ATOM 699 O O . PHE A 1 89 ? -2.073 15.984 -4.091 1.00 97.44 89 PHE A O 1
ATOM 706 N N . GLN A 1 90 ? -2.358 13.788 -4.504 1.00 96.56 90 GLN A N 1
ATOM 707 C CA . GLN A 1 90 ? -1.588 13.765 -5.746 1.00 96.56 90 GLN A CA 1
ATOM 708 C C . GLN A 1 90 ? -2.228 14.652 -6.826 1.00 96.56 90 GLN A C 1
ATOM 710 O O . GLN A 1 90 ? -1.533 15.414 -7.499 1.00 96.56 90 GLN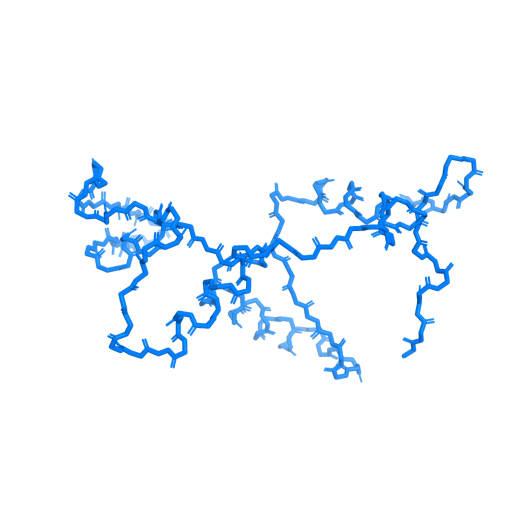 A O 1
ATOM 715 N N . GLU A 1 91 ? -3.552 14.596 -6.964 1.00 95.62 91 GLU A N 1
ATOM 716 C CA . GLU A 1 91 ? -4.317 15.427 -7.900 1.00 95.62 91 GLU A CA 1
ATOM 717 C C . GLU A 1 91 ? -4.238 16.910 -7.547 1.00 95.62 91 GLU A C 1
ATOM 719 O O . GLU A 1 91 ? -4.099 17.744 -8.437 1.00 95.62 91 GLU A O 1
ATOM 724 N N . HIS A 1 92 ? -4.289 17.251 -6.260 1.00 96.50 92 HIS A N 1
ATOM 725 C CA . HIS A 1 92 ? -4.235 18.639 -5.820 1.00 96.50 92 HIS A CA 1
ATOM 726 C C . HIS A 1 92 ? -2.877 19.292 -6.117 1.00 96.50 92 HIS A C 1
ATOM 728 O O . HIS A 1 92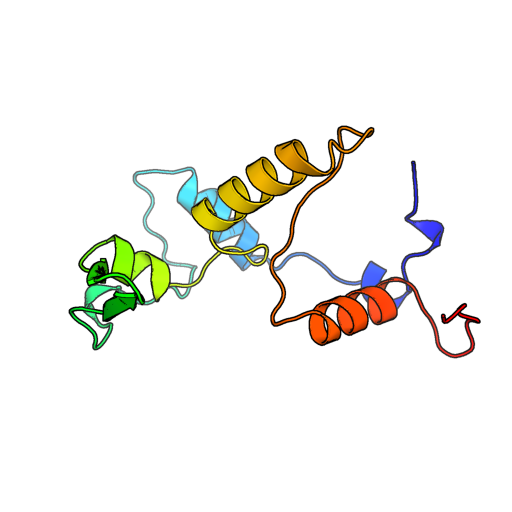 ? -2.833 20.380 -6.697 1.00 96.50 92 HIS A O 1
ATOM 734 N N . TRP A 1 93 ? -1.779 18.631 -5.734 1.00 97.25 93 TRP A N 1
ATOM 735 C CA . TRP A 1 93 ? -0.436 19.219 -5.786 1.00 97.25 93 TRP A CA 1
ATOM 736 C C . TRP A 1 93 ? 0.298 18.992 -7.106 1.00 97.25 93 TRP A C 1
ATOM 738 O O . TRP A 1 93 ? 0.982 19.899 -7.575 1.00 97.25 93 TRP A O 1
ATOM 748 N N . TYR A 1 94 ? 0.168 17.807 -7.707 1.00 95.31 94 TYR A N 1
ATOM 749 C CA . TYR A 1 94 ? 0.989 17.415 -8.858 1.00 95.31 94 TYR A CA 1
ATOM 750 C C . TYR A 1 94 ? 0.222 17.368 -10.176 1.00 95.31 94 TYR A C 1
ATOM 752 O O . TYR A 1 94 ? 0.853 17.488 -11.221 1.00 95.31 94 TYR A O 1
ATOM 760 N N . LYS A 1 95 ? -1.110 17.206 -10.137 1.00 94.44 95 LYS A N 1
ATOM 761 C CA . LYS A 1 95 ? -1.996 17.190 -11.319 1.00 94.44 95 LYS A CA 1
ATOM 762 C C . LYS A 1 95 ? -1.427 16.340 -12.472 1.00 94.44 95 LYS A C 1
ATOM 764 O O . LYS A 1 95 ? -1.058 16.903 -13.505 1.00 94.44 95 LYS A O 1
ATOM 769 N N . PRO A 1 96 ? -1.305 15.007 -12.302 1.00 94.00 96 PRO A N 1
ATOM 770 C CA . PRO A 1 96 ? -0.741 14.144 -13.337 1.00 94.00 96 PRO A CA 1
ATOM 771 C C . PRO A 1 96 ? -1.396 14.390 -14.701 1.00 94.00 96 PRO A C 1
ATOM 773 O O . PRO A 1 96 ? -2.617 14.439 -14.809 1.00 94.00 96 PRO A O 1
ATOM 776 N N . ILE A 1 97 ? -0.572 14.555 -15.737 1.00 93.25 97 ILE A N 1
ATOM 777 C CA . ILE A 1 97 ? -1.034 14.872 -17.101 1.00 93.25 97 ILE A CA 1
ATOM 778 C C . ILE A 1 97 ? -1.709 13.688 -17.803 1.00 93.25 97 ILE A C 1
ATOM 780 O O . ILE A 1 97 ? -2.432 13.873 -18.779 1.00 93.25 97 ILE A O 1
ATOM 784 N N . TYR A 1 98 ? -1.451 12.473 -17.322 1.00 89.75 98 TYR A N 1
ATOM 785 C CA . TYR A 1 98 ? -2.044 11.247 -17.832 1.00 89.75 98 TYR A CA 1
ATOM 786 C C . TYR A 1 98 ? -3.203 10.819 -16.936 1.00 89.75 98 TYR A C 1
ATOM 788 O O . TYR A 1 98 ? -3.208 11.112 -15.744 1.00 89.75 98 TYR A O 1
ATOM 796 N N . ASN A 1 99 ? -4.167 10.095 -17.503 1.00 88.19 99 ASN A N 1
ATOM 797 C CA . ASN A 1 99 ? -5.340 9.618 -16.765 1.00 88.19 99 ASN A CA 1
ATOM 798 C C . ASN A 1 99 ? -5.155 8.198 -16.199 1.00 88.19 99 ASN A C 1
ATOM 800 O O . ASN A 1 99 ? -5.918 7.777 -15.335 1.00 88.19 99 ASN A O 1
ATOM 804 N N . ASP A 1 100 ? -4.152 7.456 -16.667 1.00 91.38 100 ASP A N 1
ATOM 805 C CA . ASP A 1 100 ? -3.894 6.040 -16.376 1.00 91.38 100 ASP A CA 1
ATOM 806 C C . ASP A 1 100 ? -2.844 5.832 -15.270 1.00 91.38 100 ASP A C 1
ATOM 808 O O . ASP A 1 100 ? -1.974 4.970 -15.366 1.00 91.38 100 ASP A O 1
ATOM 812 N N . TRP A 1 101 ? -2.933 6.610 -14.190 1.00 93.94 101 TRP A N 1
ATOM 813 C CA . TRP A 1 101 ? -2.047 6.490 -13.028 1.00 93.94 101 TRP A CA 1
ATOM 814 C C . TRP A 1 101 ? -2.783 5.982 -11.785 1.00 93.94 101 TRP A C 1
ATOM 816 O O . TRP A 1 101 ? -3.997 6.161 -11.603 1.00 93.94 101 TRP A O 1
ATOM 826 N N . ASP A 1 102 ? -2.017 5.370 -10.884 1.00 94.56 102 ASP A N 1
ATOM 827 C CA . ASP A 1 102 ? -2.525 4.858 -9.618 1.00 94.56 102 ASP A CA 1
ATOM 828 C C . ASP A 1 102 ? -1.509 4.993 -8.480 1.00 94.56 102 ASP A C 1
ATOM 830 O O . ASP A 1 102 ? -0.348 5.339 -8.697 1.00 94.56 102 ASP A O 1
ATOM 834 N N . ILE A 1 103 ? -1.967 4.746 -7.253 1.00 95.44 103 ILE A N 1
ATOM 835 C CA . ILE A 1 103 ? -1.170 4.817 -6.027 1.00 95.44 103 ILE A CA 1
ATOM 836 C C . ILE A 1 103 ? -1.108 3.443 -5.381 1.00 95.44 103 ILE A C 1
ATOM 838 O O . ILE A 1 103 ? -2.128 2.790 -5.198 1.00 95.44 103 ILE A O 1
ATOM 842 N N . VAL A 1 104 ? 0.078 3.035 -4.945 1.00 96.00 104 VAL A N 1
ATOM 843 C CA . VAL A 1 104 ? 0.270 1.880 -4.064 1.00 96.00 104 VAL A CA 1
ATOM 844 C C . VAL A 1 104 ? 0.965 2.336 -2.788 1.00 96.00 104 VAL A C 1
ATOM 846 O O . VAL A 1 104 ? 1.899 3.133 -2.839 1.00 96.00 104 VAL A O 1
ATOM 849 N N . LEU A 1 105 ? 0.508 1.849 -1.634 1.00 96.50 105 LEU A N 1
ATOM 850 C CA . LEU A 1 105 ? 1.193 2.090 -0.368 1.00 96.50 105 LEU A CA 1
ATOM 851 C C . LEU A 1 105 ? 2.369 1.120 -0.215 1.00 96.50 105 LEU A C 1
ATOM 853 O O . LEU A 1 105 ? 2.243 -0.081 -0.458 1.00 96.50 105 LEU A O 1
ATOM 857 N N . THR A 1 106 ? 3.506 1.648 0.223 1.00 96.56 106 THR A N 1
ATOM 858 C CA . THR A 1 106 ? 4.725 0.889 0.523 1.00 96.56 106 THR A CA 1
ATOM 859 C C . THR A 1 106 ? 5.082 1.034 1.997 1.00 96.56 106 THR A C 1
ATOM 861 O O . THR A 1 106 ? 4.621 1.951 2.680 1.00 96.56 106 THR A O 1
ATOM 864 N N . CYS A 1 107 ? 5.957 0.165 2.498 1.00 96.06 107 CYS A N 1
ATOM 865 C CA . CYS A 1 107 ? 6.495 0.273 3.860 1.00 96.06 107 CYS A CA 1
ATOM 866 C C . CYS A 1 107 ? 7.643 1.299 3.965 1.00 96.06 107 CYS A C 1
ATOM 868 O O . CYS A 1 107 ? 8.530 1.159 4.803 1.00 96.06 107 CYS A O 1
ATOM 870 N N . GLY A 1 108 ? 7.648 2.316 3.099 1.00 97.00 108 GLY A N 1
ATOM 871 C CA . GLY A 1 108 ? 8.702 3.322 2.988 1.00 97.00 108 GLY A CA 1
ATOM 872 C C . GLY A 1 108 ? 9.316 3.392 1.589 1.00 97.00 108 GLY A C 1
ATOM 873 O O . GLY A 1 108 ? 9.033 2.570 0.712 1.00 97.00 108 GLY A O 1
ATOM 874 N N . SER A 1 109 ? 10.168 4.396 1.377 1.00 96.88 109 SER A N 1
ATOM 875 C CA . SER A 1 109 ? 10.795 4.663 0.076 1.00 96.88 109 SER A CA 1
ATOM 876 C C . SER A 1 109 ? 11.726 3.537 -0.371 1.00 96.88 109 SER A C 1
ATOM 878 O O . SER A 1 109 ? 11.661 3.130 -1.523 1.00 96.88 109 SER A O 1
ATOM 880 N N . MET A 1 110 ? 12.534 2.974 0.534 1.00 96.75 110 MET A N 1
ATOM 881 C CA . MET A 1 110 ? 13.470 1.893 0.193 1.00 96.75 110 MET A CA 1
ATOM 882 C C . MET A 1 110 ? 12.762 0.604 -0.243 1.00 96.75 110 MET A C 1
ATOM 884 O O . MET A 1 110 ? 13.224 -0.064 -1.164 1.00 96.75 110 MET A O 1
ATOM 888 N N . GLU A 1 111 ? 11.618 0.277 0.366 1.00 97.69 111 GLU A N 1
ATOM 889 C CA . GLU A 1 111 ? 10.800 -0.870 -0.049 1.00 97.69 111 GLU A CA 1
ATOM 890 C C . GLU A 1 111 ? 10.181 -0.644 -1.434 1.00 97.69 111 GLU A C 1
ATOM 892 O O . GLU A 1 111 ? 10.190 -1.543 -2.276 1.00 97.69 111 GLU A O 1
ATOM 897 N N . GLY A 1 112 ? 9.738 0.590 -1.702 1.00 97.06 112 GLY A N 1
ATOM 898 C CA . GLY A 1 112 ? 9.297 1.015 -3.029 1.00 97.06 112 GLY A CA 1
ATOM 899 C C . GLY A 1 112 ? 10.402 0.895 -4.079 1.00 97.06 112 GLY A C 1
ATOM 900 O O . GLY A 1 112 ? 10.190 0.255 -5.107 1.00 97.06 112 GLY A O 1
ATOM 901 N N . CYS A 1 113 ? 11.595 1.435 -3.807 1.00 95.81 113 CYS A N 1
ATOM 902 C CA . CYS A 1 113 ? 12.744 1.329 -4.708 1.00 95.81 113 CYS A CA 1
ATOM 903 C C . CYS A 1 113 ? 13.119 -0.130 -4.973 1.00 95.81 113 CYS A C 1
ATOM 905 O O . CYS A 1 113 ? 13.294 -0.508 -6.124 1.00 95.81 113 CYS A O 1
ATOM 907 N N . SER A 1 114 ? 13.173 -0.970 -3.935 1.00 96.50 114 SER A N 1
ATOM 908 C CA . SER A 1 114 ? 13.480 -2.396 -4.087 1.00 96.50 114 SER A CA 1
ATOM 909 C C . SER A 1 114 ? 12.498 -3.103 -5.027 1.00 96.50 114 SER A C 1
ATOM 911 O O . SER A 1 114 ? 12.932 -3.824 -5.926 1.00 96.50 114 SER A O 1
ATOM 913 N N . LYS A 1 115 ? 11.189 -2.851 -4.884 1.00 96.56 115 LYS A N 1
ATOM 914 C CA . LYS A 1 115 ? 10.162 -3.391 -5.790 1.00 96.56 115 LYS A CA 1
ATOM 915 C C . LYS A 1 115 ? 10.313 -2.884 -7.221 1.00 96.56 115 LYS A C 1
ATOM 917 O O . LYS A 1 115 ? 10.153 -3.667 -8.151 1.00 96.56 115 LYS A O 1
ATOM 922 N N . VAL A 1 116 ? 10.586 -1.590 -7.401 1.00 96.12 116 VAL A N 1
ATOM 923 C CA . VAL A 1 116 ? 10.787 -0.996 -8.732 1.00 96.12 116 VAL A CA 1
ATOM 924 C C . VAL A 1 116 ? 12.015 -1.604 -9.397 1.00 96.12 116 VAL A C 1
ATOM 926 O O . VAL A 1 116 ? 11.918 -2.047 -10.533 1.00 96.12 116 VAL A O 1
ATOM 929 N N . PHE A 1 117 ? 13.137 -1.703 -8.686 1.00 95.81 117 PHE A N 1
ATOM 930 C CA . PHE A 1 117 ? 14.373 -2.275 -9.214 1.00 95.81 117 PHE A CA 1
ATOM 931 C C . PHE A 1 117 ? 14.202 -3.738 -9.611 1.00 95.81 117 PHE A C 1
ATOM 933 O O . PHE A 1 117 ? 14.572 -4.102 -10.717 1.00 95.81 117 PHE A O 1
ATOM 940 N N . GLU A 1 118 ? 13.553 -4.563 -8.788 1.00 96.56 118 GLU A N 1
ATOM 941 C CA . GLU A 1 118 ? 13.252 -5.947 -9.176 1.00 96.56 118 GLU A CA 1
ATOM 942 C C . GLU A 1 118 ? 12.317 -6.026 -10.400 1.00 96.56 118 GLU A C 1
ATOM 944 O O . GLU A 1 118 ? 12.386 -6.962 -11.201 1.00 96.56 118 GLU A O 1
ATOM 949 N N . MET A 1 119 ? 11.425 -5.044 -10.552 1.00 97.19 119 MET A N 1
ATOM 950 C CA . MET A 1 119 ? 10.481 -4.989 -11.663 1.00 97.19 119 MET A CA 1
ATOM 951 C C . MET A 1 119 ? 11.137 -4.590 -12.983 1.00 97.19 119 MET A C 1
ATOM 953 O O . MET A 1 119 ? 10.670 -5.072 -14.014 1.00 97.19 119 MET A O 1
ATOM 957 N N . VAL A 1 120 ? 12.176 -3.746 -12.961 1.00 96.94 120 VAL A N 1
ATOM 958 C CA . VAL A 1 120 ? 12.717 -3.107 -14.178 1.00 96.94 120 VAL A CA 1
ATOM 959 C C . VAL A 1 120 ? 14.208 -3.329 -14.447 1.00 96.94 120 VAL A C 1
ATOM 961 O O . VAL A 1 120 ? 14.677 -2.900 -15.494 1.00 96.94 120 VAL A O 1
ATOM 964 N N . LEU A 1 121 ? 14.957 -3.968 -13.541 1.00 96.56 121 LEU A N 1
ATOM 965 C CA . LEU A 1 121 ? 16.400 -4.199 -13.690 1.00 96.56 121 LEU A CA 1
ATOM 966 C C . LEU A 1 121 ? 16.755 -5.684 -13.605 1.00 96.56 121 LEU A C 1
ATOM 968 O O . LEU A 1 121 ? 16.390 -6.379 -12.655 1.00 96.56 121 LEU A O 1
ATOM 972 N N . GLU A 1 122 ? 17.535 -6.152 -14.572 1.00 96.19 122 GLU A N 1
ATOM 973 C CA . GLU A 1 122 ? 18.238 -7.430 -14.545 1.00 96.19 122 GLU A CA 1
ATOM 974 C C . GLU A 1 122 ? 19.695 -7.249 -14.076 1.00 96.19 122 GLU A C 1
ATOM 976 O O . GLU A 1 122 ? 20.260 -6.152 -14.043 1.00 96.19 122 GLU A O 1
ATOM 981 N N . ASN A 1 123 ? 20.345 -8.355 -13.710 1.00 94.56 123 ASN A N 1
ATOM 982 C CA . ASN A 1 123 ? 21.763 -8.326 -13.351 1.00 94.56 123 ASN A CA 1
ATOM 983 C C . ASN A 1 123 ? 22.618 -7.867 -14.541 1.00 94.56 123 ASN A C 1
ATOM 985 O O . ASN A 1 123 ? 22.646 -8.527 -15.579 1.00 94.56 123 ASN A O 1
ATOM 989 N N . GLY A 1 124 ? 23.374 -6.787 -14.340 1.00 95.38 124 GLY A N 1
ATOM 990 C CA . GLY A 1 124 ? 24.226 -6.184 -15.365 1.00 95.38 124 GLY A CA 1
ATOM 991 C C . GLY A 1 124 ? 23.581 -5.010 -16.104 1.00 95.38 124 GLY A C 1
ATOM 992 O O . GLY A 1 124 ? 24.283 -4.349 -16.868 1.00 95.38 124 GLY A O 1
ATOM 993 N N . ASP A 1 125 ? 22.302 -4.713 -15.852 1.00 95.88 125 ASP A N 1
ATOM 994 C CA . ASP A 1 125 ? 21.656 -3.542 -16.439 1.00 95.88 125 ASP A CA 1
ATOM 995 C C . ASP A 1 125 ? 22.261 -2.243 -15.881 1.00 95.88 125 ASP A C 1
ATOM 997 O O . ASP A 1 125 ? 22.456 -2.106 -14.666 1.00 95.88 125 ASP A O 1
ATOM 1001 N N . PRO A 1 126 ? 22.561 -1.259 -16.745 1.00 94.69 126 PRO A N 1
ATOM 1002 C CA . PRO A 1 126 ? 23.000 0.049 -16.295 1.00 94.69 126 PRO A CA 1
ATOM 1003 C C . PRO A 1 126 ? 21.822 0.842 -15.711 1.00 94.69 126 PRO A C 1
ATOM 1005 O O . PRO A 1 126 ? 20.714 0.828 -16.243 1.00 94.69 126 PRO A O 1
ATOM 1008 N N . MET A 1 127 ? 22.084 1.614 -14.657 1.00 92.69 127 MET A N 1
ATOM 1009 C CA . MET A 1 127 ? 21.131 2.562 -14.077 1.00 92.69 127 MET A CA 1
ATOM 1010 C C . MET A 1 127 ? 21.819 3.902 -13.823 1.00 92.69 127 MET A C 1
ATOM 1012 O O . MET A 1 127 ? 22.976 3.955 -13.407 1.00 92.69 127 MET A O 1
ATOM 1016 N N . MET A 1 128 ? 21.091 4.991 -14.061 1.00 94.50 128 MET A N 1
ATOM 1017 C CA . MET A 1 128 ? 21.527 6.338 -13.708 1.00 94.50 128 MET A CA 1
ATOM 1018 C C . MET A 1 128 ? 21.149 6.638 -12.256 1.00 94.50 128 MET A C 1
ATOM 1020 O O . MET A 1 128 ? 20.004 6.425 -11.861 1.00 94.50 128 MET A O 1
ATOM 1024 N N . ALA A 1 129 ? 22.102 7.147 -11.479 1.00 90.31 129 ALA A N 1
ATOM 1025 C CA . ALA A 1 129 ? 21.892 7.607 -10.110 1.00 90.31 129 ALA A CA 1
ATOM 1026 C C . ALA A 1 129 ? 22.267 9.093 -9.997 1.00 90.31 129 ALA A C 1
ATOM 1028 O O . ALA A 1 129 ? 23.148 9.557 -10.726 1.00 90.31 129 ALA A O 1
ATOM 1029 N N . GLN A 1 130 ? 21.586 9.813 -9.103 1.00 72.62 130 GLN A N 1
ATOM 1030 C CA . GLN A 1 130 ? 21.819 11.225 -8.784 1.00 72.62 130 GLN A CA 1
ATOM 1031 C C . GLN A 1 130 ? 22.214 11.376 -7.316 1.00 72.62 130 GLN A C 1
ATOM 1033 O O . GLN A 1 130 ? 21.632 10.645 -6.482 1.00 72.62 130 GLN A O 1
#

Radius of gyration: 19.49 Å; chains: 1; bounding box: 50×42×46 Å

pLDDT: mean 93.58, std 4.1, range [72.62, 97.88]

Sequence (130 aa):
MDFTTFITKIASRRKSGILRSYAKKFAEHKNAISLANGMPNATTFPFEEISVTYKGGTKVKLTGQDLFSSLQYAPSQGYLPLLKKMREFQEHWYKPIYNDWDIVLTCGSMEGCSKVFEMVLENGDPMMAQ

Secondary structure (DSSP, 8-state):
---GGGS-HHHHT----HHHHHHHHHHH-TT---SSS-PPPGGGSS-SEEEEE-TTS-EEEEEHHHHHHHHS---TT--HHHHHHHHHHHHHHT--S-SS------SSHHHHHHHHHHHH--TT------

Organism: NCBI:txid561572

InterPro domains:
  IPR015421 Pyridoxal phosphate-dependent transferase, major domain [G3DSA:3.40.640.10] (1-130)
  IPR015424 Pyridoxal phosphate-dependent transferase [SSF53383] (18-127)
  IPR050859 Class-I pyridoxal-phosphate-dependent aminotransferase-like [PTHR42790] (1-127)